Protein AF-A0A3B0Y7K0-F1 (afdb_monomer_lite)

Organism: NCBI:txid652676

Structure (mmCIF, N/CA/C/O backbone):
data_AF-A0A3B0Y7K0-F1
#
_entry.id   AF-A0A3B0Y7K0-F1
#
loop_
_atom_site.group_PDB
_atom_site.id
_atom_site.type_symbol
_atom_site.label_atom_id
_atom_site.label_alt_id
_atom_site.label_comp_id
_atom_site.label_asym_id
_atom_site.label_entity_id
_atom_site.label_seq_id
_atom_site.pdbx_PDB_ins_code
_atom_site.Cartn_x
_atom_site.Cartn_y
_atom_site.Cartn_z
_atom_site.occupancy
_atom_site.B_iso_or_equiv
_atom_site.auth_seq_id
_atom_site.auth_comp_id
_atom_site.auth_asym_id
_atom_site.auth_atom_id
_atom_site.pdbx_PDB_model_num
ATOM 1 N N . MET A 1 1 ? 15.186 19.443 -12.112 1.00 31.73 1 MET A N 1
ATOM 2 C CA . MET A 1 1 ? 14.043 18.504 -12.131 1.00 31.73 1 MET A CA 1
ATOM 3 C C . MET A 1 1 ? 14.157 17.602 -10.913 1.00 31.73 1 MET A C 1
ATOM 5 O O . MET A 1 1 ? 15.012 16.731 -10.886 1.00 31.73 1 MET A O 1
ATOM 9 N N . SER A 1 2 ? 13.404 17.906 -9.856 1.00 31.33 2 SER A N 1
ATOM 10 C CA . SER A 1 2 ? 13.483 17.229 -8.559 1.00 31.33 2 SER A CA 1
ATOM 11 C C . SER A 1 2 ? 12.736 15.894 -8.588 1.00 31.33 2 SER A C 1
ATOM 13 O O . SER A 1 2 ? 11.578 15.822 -9.002 1.00 31.33 2 SER A O 1
ATOM 15 N N . SER A 1 3 ? 13.422 14.836 -8.151 1.00 36.31 3 SER A N 1
ATOM 16 C CA . SER A 1 3 ? 12.868 13.502 -7.909 1.00 36.31 3 SER A CA 1
ATOM 17 C C . SER A 1 3 ? 11.621 13.610 -7.023 1.00 36.31 3 SER A C 1
ATOM 19 O O . SER A 1 3 ? 11.699 14.028 -5.868 1.00 36.31 3 SER A O 1
ATOM 21 N N . ARG A 1 4 ? 10.441 13.317 -7.583 1.00 43.12 4 ARG A N 1
ATOM 22 C CA . ARG A 1 4 ? 9.154 13.435 -6.884 1.00 43.12 4 ARG A CA 1
ATOM 23 C C . ARG A 1 4 ? 8.938 12.225 -5.976 1.00 43.12 4 ARG A C 1
ATOM 25 O O . ARG A 1 4 ? 8.220 11.299 -6.325 1.00 43.12 4 ARG A O 1
ATOM 32 N N . SER A 1 5 ? 9.516 12.278 -4.785 1.00 44.19 5 SER A N 1
ATOM 33 C CA . SER A 1 5 ? 8.916 11.674 -3.598 1.00 44.19 5 SER A CA 1
ATOM 34 C C . SER A 1 5 ? 8.661 12.819 -2.622 1.00 44.19 5 SER A C 1
ATOM 36 O O . SER A 1 5 ? 9.599 13.397 -2.083 1.00 44.19 5 SER A O 1
ATOM 38 N N . ARG A 1 6 ? 7.404 13.266 -2.509 1.00 49.94 6 ARG A N 1
ATOM 39 C CA . ARG A 1 6 ? 7.059 14.567 -1.898 1.00 49.94 6 ARG A CA 1
ATOM 40 C C . ARG A 1 6 ? 7.107 14.603 -0.360 1.00 49.94 6 ARG A C 1
ATOM 42 O O . ARG A 1 6 ? 6.760 15.631 0.205 1.00 49.94 6 ARG A O 1
ATOM 49 N N . GLY A 1 7 ? 7.532 13.546 0.331 1.00 47.34 7 GLY A N 1
ATOM 50 C CA . GLY A 1 7 ? 7.475 13.535 1.797 1.00 47.34 7 GLY A CA 1
ATOM 51 C C . GLY A 1 7 ? 8.133 12.322 2.430 1.00 47.34 7 GLY A C 1
ATOM 52 O O . GLY A 1 7 ? 7.439 11.443 2.925 1.00 47.34 7 GLY A O 1
ATOM 53 N N . GLY A 1 8 ? 9.463 12.266 2.384 1.00 57.22 8 GLY A N 1
ATOM 54 C CA . GLY A 1 8 ? 10.226 11.292 3.153 1.00 57.22 8 GLY A CA 1
ATOM 55 C C . GLY A 1 8 ? 10.604 11.831 4.523 1.00 57.22 8 GLY A C 1
ATOM 56 O O . GLY A 1 8 ? 11.543 12.619 4.577 1.00 57.22 8 GLY A O 1
ATOM 57 N N . LEU A 1 9 ? 9.930 11.419 5.599 1.00 63.72 9 LEU A N 1
ATOM 58 C CA . LEU A 1 9 ? 10.405 11.652 6.970 1.00 63.72 9 LEU A CA 1
ATOM 59 C C . LEU A 1 9 ? 10.975 10.333 7.501 1.00 63.72 9 LEU A C 1
ATOM 61 O O . LEU A 1 9 ? 10.326 9.295 7.377 1.00 63.72 9 LEU A O 1
ATOM 65 N N . ASP A 1 10 ? 12.201 10.359 8.022 1.00 76.69 10 ASP A N 1
ATOM 66 C CA . ASP A 1 10 ? 12.874 9.195 8.623 1.00 76.69 10 ASP A CA 1
ATOM 67 C C . ASP A 1 10 ? 12.905 7.939 7.731 1.00 76.69 10 ASP A C 1
ATOM 69 O O . ASP A 1 10 ? 12.749 6.806 8.181 1.00 76.69 10 ASP A O 1
ATOM 73 N N . GLY A 1 11 ? 13.092 8.139 6.423 1.00 84.81 11 GLY A N 1
ATOM 74 C CA . GLY A 1 11 ? 13.183 7.053 5.445 1.00 84.81 11 GLY A CA 1
ATOM 75 C C . GLY A 1 11 ? 11.838 6.469 5.002 1.00 84.81 11 GLY A C 1
ATOM 76 O O . GLY A 1 11 ? 11.833 5.594 4.141 1.00 84.81 11 GLY A O 1
ATOM 77 N N . VAL A 1 12 ? 10.699 6.946 5.509 1.00 88.00 12 VAL A N 1
ATOM 78 C CA . VAL A 1 12 ? 9.365 6.517 5.061 1.00 88.00 12 VAL A CA 1
ATOM 79 C C . VAL A 1 12 ? 8.855 7.443 3.969 1.00 88.00 12 VAL A C 1
ATOM 81 O O . VAL A 1 12 ? 8.669 8.630 4.202 1.00 88.00 12 VAL A O 1
ATOM 84 N N . TYR A 1 13 ? 8.552 6.891 2.800 1.00 88.38 13 TYR A N 1
ATOM 85 C CA . TYR A 1 13 ? 8.052 7.626 1.644 1.00 88.38 13 TYR A CA 1
ATOM 86 C C . TYR A 1 13 ? 6.674 7.112 1.238 1.00 88.38 13 TYR A C 1
ATOM 88 O O . TYR A 1 13 ? 6.519 5.919 0.981 1.00 88.38 13 TYR A O 1
ATOM 96 N N . LEU A 1 14 ? 5.692 8.005 1.108 1.00 89.31 14 LEU A N 1
ATOM 97 C CA . LEU A 1 14 ? 4.407 7.662 0.499 1.00 89.31 14 LEU A CA 1
ATOM 98 C C . LEU A 1 14 ? 4.603 7.400 -1.000 1.00 89.31 14 LEU A C 1
ATOM 100 O O . LEU A 1 14 ? 5.267 8.178 -1.696 1.00 89.31 14 LEU A O 1
ATOM 104 N N . LEU A 1 15 ? 4.037 6.299 -1.482 1.00 88.19 15 LEU A N 1
ATOM 105 C CA . LEU A 1 15 ? 4.005 5.968 -2.897 1.00 88.19 15 LEU A CA 1
ATOM 106 C C . LEU A 1 15 ? 2.693 6.447 -3.507 1.00 88.19 15 LEU A C 1
ATOM 108 O O . LEU A 1 15 ? 1.620 6.311 -2.926 1.00 88.19 15 LEU A O 1
ATOM 112 N N . ASP A 1 16 ? 2.814 6.999 -4.704 1.00 84.56 16 ASP A N 1
ATOM 113 C CA . ASP A 1 16 ? 1.712 7.518 -5.499 1.00 84.56 16 ASP A CA 1
ATOM 114 C C . ASP A 1 16 ? 1.654 6.754 -6.827 1.00 84.56 16 ASP A C 1
ATOM 116 O O . ASP A 1 16 ? 2.688 6.336 -7.361 1.00 84.56 16 ASP A O 1
ATOM 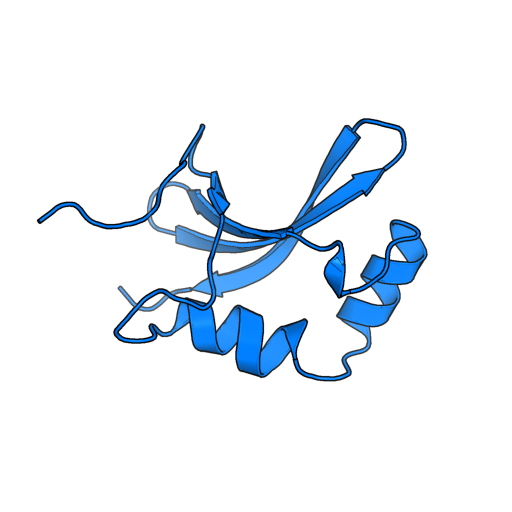120 N N . ARG A 1 17 ? 0.442 6.573 -7.349 1.00 85.19 17 ARG A N 1
ATOM 121 C CA . ARG A 1 17 ? 0.160 5.921 -8.631 1.00 85.19 17 ARG A CA 1
ATOM 122 C C . ARG A 1 17 ? 0.583 6.785 -9.822 1.00 85.19 17 ARG A C 1
ATOM 124 O O . ARG A 1 17 ? 0.829 6.250 -10.899 1.00 85.19 17 ARG A O 1
ATOM 131 N N . ASP A 1 18 ? 0.732 8.094 -9.628 1.00 84.00 18 ASP A N 1
ATOM 132 C CA . ASP A 1 18 ? 1.030 9.040 -10.710 1.00 84.00 18 ASP A CA 1
ATOM 133 C C . ASP A 1 18 ? 2.525 9.170 -11.054 1.00 84.00 18 ASP A C 1
ATOM 135 O O . ASP A 1 18 ? 2.902 9.942 -11.945 1.00 84.00 18 ASP A O 1
ATOM 139 N N . PHE A 1 19 ? 3.410 8.429 -10.378 1.00 77.50 19 PHE A N 1
ATOM 140 C CA . PHE A 1 19 ? 4.837 8.462 -10.694 1.00 77.50 19 PHE A CA 1
ATOM 141 C C . PHE A 1 19 ? 5.114 7.839 -12.075 1.00 77.50 19 PHE A C 1
ATOM 143 O O . PHE A 1 19 ? 4.784 6.684 -12.341 1.00 77.50 19 PHE A O 1
ATOM 150 N N . LYS A 1 20 ? 5.746 8.613 -12.970 1.00 76.81 20 LYS A N 1
ATOM 151 C CA . LYS A 1 20 ? 6.084 8.192 -14.339 1.00 76.81 20 LYS A CA 1
ATOM 152 C C . LYS A 1 20 ? 7.580 8.389 -14.630 1.00 76.81 20 LYS A C 1
ATOM 154 O O . LYS A 1 20 ? 8.093 9.473 -14.345 1.00 76.81 20 LYS A O 1
ATOM 159 N N . PRO A 1 21 ? 8.259 7.402 -15.251 1.00 78.00 21 PRO A N 1
ATOM 160 C CA . PRO A 1 21 ? 7.740 6.084 -15.641 1.00 78.00 21 PRO A CA 1
ATOM 161 C C . PRO A 1 21 ? 7.481 5.173 -14.427 1.00 78.00 21 PRO A C 1
ATOM 163 O O . PRO A 1 21 ? 8.140 5.310 -13.397 1.00 78.00 21 PRO A O 1
ATOM 166 N N . ALA A 1 22 ? 6.523 4.248 -14.554 1.00 78.12 22 ALA A N 1
ATOM 167 C CA . ALA A 1 22 ? 6.220 3.289 -13.493 1.00 78.12 22 ALA A CA 1
ATOM 168 C C . ALA A 1 22 ? 7.449 2.414 -13.204 1.00 78.12 22 ALA A C 1
ATOM 170 O O . ALA A 1 22 ? 8.055 1.862 -14.123 1.00 78.12 22 ALA A O 1
ATOM 171 N N . ASN A 1 23 ? 7.826 2.302 -11.930 1.00 84.88 23 ASN A N 1
ATOM 172 C CA . ASN A 1 23 ? 8.983 1.515 -11.500 1.00 84.88 23 ASN A CA 1
ATOM 173 C C . ASN A 1 23 ? 8.566 0.151 -10.914 1.00 84.88 23 ASN A C 1
ATOM 175 O O . ASN A 1 23 ? 7.384 -0.112 -10.685 1.00 84.88 23 ASN A O 1
ATOM 179 N N . SER A 1 24 ? 9.552 -0.715 -10.655 1.00 86.94 24 SER A N 1
ATOM 180 C CA . SER A 1 24 ? 9.341 -2.063 -10.096 1.00 86.94 24 SER A CA 1
ATOM 181 C C . SER A 1 24 ? 8.542 -2.042 -8.784 1.00 86.94 24 SER A C 1
ATOM 183 O O . SER A 1 24 ? 7.611 -2.826 -8.609 1.00 86.94 24 SER A O 1
ATOM 185 N N . MET A 1 25 ? 8.818 -1.076 -7.899 1.00 89.00 25 MET A N 1
ATOM 186 C CA . MET A 1 25 ? 8.115 -0.926 -6.617 1.00 89.00 25 MET A CA 1
ATOM 187 C C . MET A 1 25 ? 6.624 -0.635 -6.797 1.00 89.00 25 MET A C 1
ATOM 189 O O . MET A 1 25 ? 5.805 -1.217 -6.091 1.00 89.00 25 MET A O 1
ATOM 193 N N . MET A 1 26 ? 6.260 0.236 -7.746 1.00 88.56 26 MET A N 1
ATOM 194 C CA . MET A 1 26 ? 4.8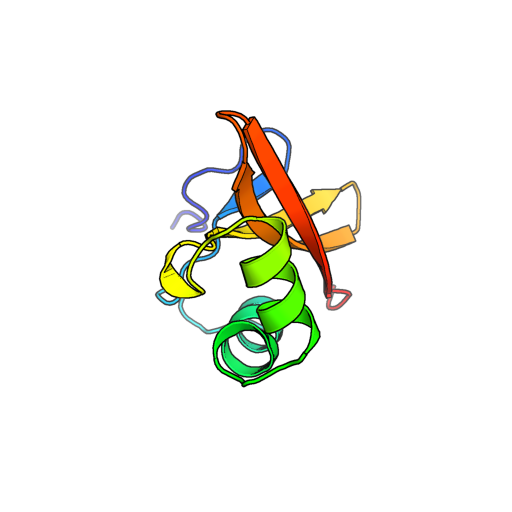55 0.511 -8.056 1.00 88.56 26 MET A CA 1
ATOM 195 C C . MET A 1 26 ? 4.147 -0.747 -8.549 1.00 88.56 26 MET A C 1
ATOM 197 O O . MET A 1 26 ? 3.069 -1.061 -8.061 1.00 88.56 26 MET A O 1
ATOM 201 N N . LYS A 1 27 ? 4.777 -1.505 -9.452 1.00 89.19 27 LYS A N 1
ATOM 202 C CA . LYS A 1 27 ? 4.218 -2.764 -9.958 1.00 89.19 27 LYS A CA 1
ATOM 203 C C . LYS A 1 27 ? 4.011 -3.794 -8.840 1.00 89.19 27 LYS A C 1
ATOM 205 O O . LYS A 1 27 ? 2.972 -4.446 -8.792 1.00 89.19 27 LYS A O 1
ATOM 210 N N . LYS A 1 28 ? 4.981 -3.945 -7.934 1.00 91.00 28 LYS A N 1
ATOM 211 C CA . LYS A 1 28 ? 4.883 -4.868 -6.789 1.00 91.00 28 LYS A CA 1
ATOM 212 C C . LYS A 1 28 ? 3.768 -4.455 -5.825 1.00 91.00 28 LYS A C 1
ATOM 214 O O . LYS A 1 28 ? 2.924 -5.269 -5.463 1.00 91.00 28 LYS A O 1
ATOM 219 N N . LEU A 1 29 ? 3.730 -3.183 -5.430 1.00 92.25 29 LEU A N 1
ATOM 220 C CA . LEU A 1 29 ? 2.803 -2.738 -4.392 1.00 92.25 29 LEU A CA 1
ATOM 221 C C . LEU A 1 29 ? 1.380 -2.494 -4.914 1.00 92.25 29 LEU A C 1
ATOM 223 O O . LEU A 1 29 ? 0.423 -2.874 -4.247 1.00 92.25 29 LEU A O 1
ATOM 227 N N . PHE A 1 30 ? 1.219 -1.891 -6.090 1.00 91.88 30 PHE A N 1
ATOM 228 C CA . PHE A 1 30 ? -0.098 -1.628 -6.674 1.00 91.88 30 PHE A CA 1
ATOM 229 C C . PHE A 1 30 ? -0.597 -2.844 -7.454 1.00 91.88 30 PHE A C 1
ATOM 231 O O . PHE A 1 30 ? -1.466 -3.563 -6.961 1.00 91.88 30 PHE A O 1
ATOM 238 N N . ASP A 1 31 ? 0.008 -3.135 -8.608 1.00 90.44 31 ASP A N 1
ATOM 239 C CA . ASP A 1 31 ? -0.519 -4.124 -9.559 1.00 90.44 31 ASP A CA 1
ATOM 240 C C . ASP A 1 31 ? -0.544 -5.559 -9.006 1.00 90.44 31 ASP A C 1
ATOM 242 O O . ASP A 1 31 ? -1.360 -6.382 -9.429 1.00 90.44 31 ASP A O 1
ATOM 246 N N . GLN A 1 32 ? 0.390 -5.908 -8.115 1.00 90.56 32 GLN A N 1
ATOM 247 C CA . GLN A 1 32 ? 0.524 -7.273 -7.594 1.00 90.56 32 GLN A CA 1
ATOM 248 C C . GLN A 1 32 ? -0.067 -7.462 -6.197 1.00 90.56 32 GLN A C 1
ATOM 250 O O . GLN A 1 32 ? -0.497 -8.577 -5.896 1.00 90.56 32 GLN A O 1
ATOM 255 N N . PHE A 1 33 ? -0.121 -6.412 -5.373 1.00 92.31 33 PHE A N 1
ATOM 256 C CA . PHE A 1 33 ? -0.593 -6.506 -3.993 1.00 92.31 33 PHE A CA 1
ATOM 257 C C . PHE A 1 33 ? -1.928 -5.786 -3.762 1.00 92.31 33 PHE A C 1
ATOM 259 O O . PHE A 1 33 ? -2.916 -6.456 -3.471 1.00 92.31 33 PHE A O 1
ATOM 266 N N . LEU A 1 34 ? -1.992 -4.457 -3.893 1.00 92.25 34 LEU A N 1
ATOM 267 C CA . LEU A 1 34 ? -3.192 -3.678 -3.549 1.00 92.25 34 LEU A CA 1
ATOM 268 C C . LEU A 1 34 ? -4.362 -3.889 -4.515 1.00 92.25 34 LEU A C 1
ATOM 270 O O . LEU A 1 34 ? -5.511 -3.921 -4.080 1.00 92.25 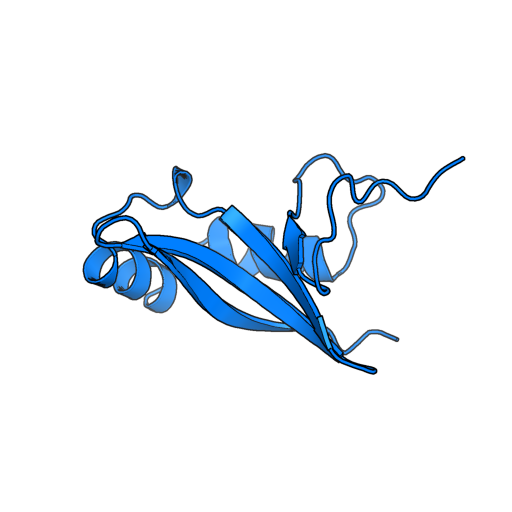34 LEU A O 1
ATOM 274 N N . ASP A 1 35 ? -4.076 -4.053 -5.805 1.00 91.62 35 ASP A N 1
ATOM 275 C CA . ASP A 1 35 ? -5.103 -4.141 -6.852 1.00 91.62 35 ASP A CA 1
ATOM 276 C C . ASP A 1 35 ? -5.567 -5.581 -7.107 1.00 91.62 35 ASP A C 1
ATOM 278 O O . ASP A 1 35 ? -6.414 -5.834 -7.967 1.00 91.62 35 ASP A O 1
ATOM 282 N N . LYS A 1 36 ? -5.034 -6.546 -6.348 1.00 88.50 36 LYS A N 1
ATOM 283 C CA . LYS A 1 36 ? -5.417 -7.954 -6.434 1.00 88.50 36 LYS A CA 1
ATOM 284 C C . LYS A 1 36 ? -6.040 -8.445 -5.135 1.00 88.50 36 LYS A C 1
ATOM 286 O O . LYS A 1 36 ? -5.519 -8.164 -4.055 1.00 88.50 36 LYS A O 1
ATOM 291 N N . PRO A 1 37 ? -7.105 -9.262 -5.215 1.00 83.31 37 PRO A N 1
ATOM 292 C CA . PRO A 1 37 ? -7.607 -9.952 -4.042 1.00 83.31 37 PRO A CA 1
ATOM 293 C C . PRO A 1 37 ? -6.518 -10.897 -3.527 1.00 83.31 37 PRO A C 1
ATOM 295 O O . PRO A 1 37 ? -6.147 -11.861 -4.194 1.00 83.31 37 PRO A O 1
ATOM 298 N N . ASN A 1 38 ? -5.996 -10.611 -2.338 1.00 88.06 38 ASN A N 1
ATOM 299 C CA . ASN A 1 38 ? -5.048 -11.482 -1.661 1.00 88.06 38 ASN A CA 1
ATOM 300 C C . ASN A 1 38 ? -5.398 -11.596 -0.169 1.00 88.06 38 ASN A C 1
ATOM 302 O O . ASN A 1 38 ? -5.920 -10.663 0.447 1.00 88.06 38 ASN A O 1
ATOM 306 N N . SER A 1 39 ? -5.137 -12.771 0.407 1.00 91.19 39 SER A N 1
ATOM 307 C CA . SER A 1 39 ? -5.520 -13.104 1.784 1.00 91.19 39 SER A CA 1
ATOM 308 C C . SER A 1 39 ? -4.841 -12.210 2.821 1.00 91.19 39 SER A C 1
ATOM 310 O O . SER A 1 39 ? -5.445 -11.912 3.852 1.00 91.19 39 SER A O 1
ATOM 312 N N . LEU A 1 40 ? -3.621 -11.743 2.540 1.00 92.06 40 LEU A N 1
ATOM 313 C CA . LEU A 1 40 ? -2.876 -10.849 3.420 1.00 92.06 40 LEU A CA 1
ATOM 314 C C . LEU A 1 40 ? -3.537 -9.466 3.496 1.00 92.06 40 LEU A C 1
ATOM 316 O O . LEU A 1 40 ? -3.722 -8.945 4.591 1.00 92.06 40 LEU A O 1
ATOM 320 N N . LEU A 1 41 ? -3.975 -8.903 2.371 1.00 92.25 41 LEU A N 1
ATOM 321 C CA . LEU A 1 41 ? -4.691 -7.629 2.310 1.00 92.25 41 LEU A CA 1
ATOM 322 C C . LEU A 1 41 ? -6.029 -7.705 3.059 1.00 92.25 41 LEU A C 1
ATOM 324 O O . LEU A 1 41 ? -6.350 -6.822 3.855 1.00 92.25 41 LEU A O 1
ATOM 328 N N . THR A 1 42 ? -6.770 -8.805 2.888 1.00 93.56 42 THR A N 1
ATOM 329 C CA . THR A 1 42 ? -7.984 -9.077 3.674 1.00 93.56 42 THR A CA 1
ATOM 330 C C . THR A 1 42 ? -7.682 -9.199 5.168 1.00 93.56 42 THR A C 1
ATOM 332 O O . THR A 1 42 ? -8.444 -8.702 5.996 1.00 93.56 42 THR A O 1
ATOM 335 N N . HIS A 1 43 ? -6.574 -9.843 5.538 1.00 94.31 43 HIS A N 1
ATOM 336 C CA . HIS A 1 43 ? -6.164 -9.966 6.933 1.00 94.31 43 HIS A CA 1
ATOM 337 C C . HIS A 1 43 ? -5.798 -8.607 7.545 1.00 94.31 43 HIS A C 1
ATOM 339 O O . HIS A 1 43 ? -6.289 -8.283 8.624 1.00 94.31 43 HIS A O 1
ATOM 345 N N . ILE A 1 44 ? -5.016 -7.783 6.839 1.00 93.50 44 ILE A N 1
ATOM 346 C CA . ILE A 1 44 ? -4.663 -6.419 7.256 1.00 93.50 44 ILE A CA 1
ATOM 347 C C . ILE A 1 44 ? -5.936 -5.595 7.463 1.00 93.50 44 ILE A C 1
ATOM 349 O O . ILE A 1 44 ? -6.141 -5.045 8.542 1.00 93.50 44 ILE A O 1
ATOM 353 N N . SER A 1 45 ? -6.839 -5.578 6.483 1.00 92.94 45 SER A N 1
ATOM 354 C CA . SER A 1 45 ? -8.118 -4.869 6.594 1.00 92.94 45 SER A CA 1
ATOM 355 C C . SER A 1 45 ? -8.904 -5.270 7.848 1.00 92.94 45 SER A C 1
ATOM 357 O O . SER A 1 45 ? -9.366 -4.397 8.581 1.00 92.94 45 SER A O 1
ATOM 359 N N . LYS A 1 46 ? -8.973 -6.570 8.170 1.00 94.31 46 LYS A N 1
ATOM 360 C CA . LYS A 1 46 ? -9.637 -7.063 9.390 1.00 94.31 46 LYS A CA 1
ATOM 361 C C . LYS A 1 46 ? -8.923 -6.652 10.679 1.00 94.31 46 LYS A C 1
ATOM 363 O O . LYS A 1 46 ? -9.584 -6.246 11.627 1.00 94.31 46 LYS A O 1
ATOM 368 N N . VAL A 1 47 ? -7.593 -6.758 10.738 1.00 94.00 47 VAL A N 1
ATOM 369 C CA . VAL A 1 47 ? -6.806 -6.422 11.943 1.00 94.00 47 VAL A CA 1
ATOM 370 C C . VAL A 1 47 ? -6.882 -4.931 12.268 1.00 94.00 47 VAL A C 1
ATOM 372 O O . VAL A 1 47 ? -6.927 -4.552 13.441 1.00 94.00 47 VAL A O 1
ATOM 375 N N . PHE A 1 48 ? -6.877 -4.092 11.235 1.00 93.88 48 PHE A N 1
ATOM 376 C CA . PHE A 1 48 ? -6.881 -2.639 11.370 1.00 93.88 48 PHE A CA 1
ATOM 377 C C . PHE A 1 48 ? -8.290 -2.033 11.321 1.00 93.88 48 PHE A C 1
ATOM 379 O O . PHE A 1 48 ? -8.447 -0.876 11.697 1.00 93.88 48 PHE A O 1
ATOM 386 N N . ASN A 1 49 ? -9.307 -2.819 10.948 1.00 94.19 49 ASN A N 1
ATOM 387 C CA . ASN A 1 49 ? -10.684 -2.377 10.727 1.00 94.19 49 ASN A CA 1
ATOM 388 C C . ASN A 1 49 ? -10.766 -1.198 9.738 1.00 94.19 49 ASN A C 1
ATOM 390 O O . ASN A 1 49 ? -11.378 -0.172 10.027 1.00 94.19 49 ASN A O 1
ATOM 394 N N . VAL A 1 50 ? -10.104 -1.354 8.589 1.00 92.38 50 VAL A N 1
ATOM 395 C CA . VAL A 1 50 ? -10.031 -0.353 7.510 1.00 92.38 50 VAL A CA 1
ATOM 396 C C . VAL A 1 50 ? -10.350 -0.988 6.163 1.00 92.38 50 VAL A C 1
ATOM 398 O O . VAL A 1 50 ? -10.108 -2.178 5.952 1.00 92.38 50 VAL A O 1
ATOM 401 N N . THR A 1 51 ? -10.855 -0.201 5.225 1.00 91.75 51 THR A N 1
ATOM 402 C CA . THR A 1 51 ? -10.997 -0.591 3.819 1.00 91.75 51 THR A CA 1
ATOM 403 C C . THR A 1 51 ? -9.653 -0.532 3.090 1.00 91.75 51 THR A C 1
ATOM 405 O O . THR A 1 51 ? -8.704 0.114 3.534 1.00 91.75 51 THR A O 1
ATOM 408 N N . TYR A 1 52 ? -9.550 -1.194 1.935 1.00 89.94 52 TYR A N 1
ATOM 409 C CA . TYR A 1 52 ? -8.304 -1.202 1.159 1.00 89.94 52 TYR A CA 1
ATOM 410 C C . TYR A 1 52 ? -7.913 0.196 0.655 1.00 89.94 52 TYR A C 1
ATOM 412 O O . TYR A 1 52 ? -6.728 0.496 0.565 1.00 89.94 52 TYR A O 1
ATOM 420 N N . SER A 1 53 ? -8.891 1.066 0.380 1.00 88.69 53 SER A N 1
ATOM 421 C CA . SER A 1 53 ? -8.668 2.458 -0.037 1.00 88.69 53 SER A CA 1
ATOM 422 C C . SER A 1 53 ? -8.104 3.358 1.063 1.00 88.69 53 SER A C 1
ATOM 424 O O . SER A 1 53 ? -7.569 4.418 0.760 1.00 88.69 53 SER A O 1
ATOM 426 N N . GLU A 1 54 ? -8.225 2.954 2.327 1.00 90.94 54 GLU A N 1
ATOM 427 C CA . GLU A 1 54 ? -7.677 3.692 3.472 1.00 90.94 54 GLU A CA 1
ATOM 428 C C . GLU A 1 54 ? -6.219 3.316 3.770 1.0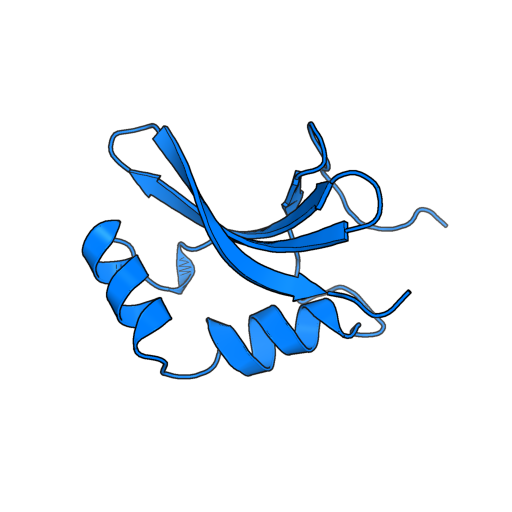0 90.94 54 GLU A C 1
ATOM 430 O O . GLU A 1 54 ? -5.568 3.955 4.598 1.00 90.94 54 GLU A O 1
ATOM 435 N N . LEU A 1 55 ? -5.692 2.281 3.111 1.00 92.75 55 LEU A N 1
ATOM 436 C CA . LEU A 1 55 ? -4.299 1.884 3.247 1.00 92.75 55 LEU A CA 1
ATOM 437 C C . LEU A 1 55 ? -3.405 2.847 2.474 1.00 92.75 55 LEU A C 1
ATOM 439 O O . LEU A 1 55 ? -3.569 3.049 1.272 1.00 92.75 55 LEU A O 1
ATOM 443 N N . LEU A 1 56 ? -2.415 3.399 3.167 1.00 92.62 56 LEU A N 1
ATOM 444 C CA . LEU A 1 56 ? -1.434 4.300 2.579 1.00 92.62 56 LEU A CA 1
ATOM 445 C C . LEU A 1 56 ? -0.241 3.478 2.076 1.00 92.62 56 LEU A C 1
ATOM 447 O O . LEU A 1 56 ? 0.478 2.913 2.900 1.00 92.62 56 LEU A O 1
ATOM 451 N N . PRO A 1 57 ? 0.003 3.380 0.761 1.00 93.25 57 PRO A N 1
ATOM 452 C CA . PRO A 1 57 ? 1.119 2.613 0.221 1.00 93.25 57 PRO A CA 1
ATOM 453 C C . PRO A 1 57 ? 2.434 3.337 0.521 1.00 93.25 57 PRO A C 1
ATOM 455 O O . PRO A 1 57 ? 2.582 4.513 0.192 1.00 93.25 57 PRO A O 1
ATOM 458 N N . ILE A 1 58 ? 3.406 2.656 1.122 1.00 92.31 58 ILE A N 1
ATOM 459 C CA . ILE A 1 58 ? 4.681 3.272 1.505 1.00 92.31 58 ILE A CA 1
ATOM 460 C C . ILE A 1 58 ? 5.881 2.460 1.029 1.00 92.31 58 ILE A C 1
ATOM 462 O O . ILE A 1 58 ? 5.844 1.234 0.909 1.00 92.31 58 ILE A O 1
ATOM 466 N N . ARG A 1 59 ? 6.992 3.171 0.850 1.00 91.56 59 ARG A N 1
ATOM 467 C CA . ARG A 1 59 ? 8.340 2.622 0.774 1.00 91.56 59 ARG A CA 1
ATOM 468 C C . ARG A 1 59 ? 9.156 3.102 1.966 1.00 91.56 59 ARG A C 1
ATOM 470 O O . ARG A 1 59 ? 9.361 4.302 2.119 1.00 91.56 59 ARG A O 1
ATOM 477 N N . LEU A 1 60 ? 9.684 2.173 2.748 1.00 90.81 60 LEU A N 1
ATOM 478 C CA . LEU A 1 60 ? 10.633 2.445 3.821 1.00 90.81 60 LEU A CA 1
ATOM 479 C C . LEU A 1 60 ? 12.053 2.171 3.316 1.00 90.81 60 LEU A C 1
ATOM 481 O O . LEU A 1 60 ? 12.382 1.058 2.919 1.00 90.81 60 LEU A O 1
ATOM 485 N N . VAL A 1 61 ? 12.904 3.187 3.325 1.00 88.62 61 VAL A N 1
ATOM 486 C CA . VAL A 1 61 ? 14.323 3.074 2.998 1.00 88.62 61 VAL A CA 1
ATOM 487 C C . VAL A 1 61 ? 15.096 2.878 4.294 1.00 88.62 61 VAL A C 1
ATOM 489 O O . VAL A 1 61 ? 15.062 3.731 5.176 1.00 88.62 61 VAL A O 1
ATOM 492 N N . SER A 1 62 ? 15.805 1.759 4.396 1.00 83.62 62 SER A N 1
ATOM 493 C CA . SER A 1 62 ? 16.688 1.447 5.518 1.00 83.62 62 SER A CA 1
ATOM 494 C C . SER A 1 62 ? 18.043 1.023 4.968 1.00 83.62 62 SER A C 1
ATOM 496 O O . SER A 1 62 ? 18.149 0.004 4.287 1.00 83.62 62 SER A O 1
ATOM 498 N N . HIS A 1 63 ? 19.081 1.822 5.225 1.00 84.31 63 HIS A N 1
ATOM 499 C CA . HIS A 1 63 ? 20.434 1.610 4.6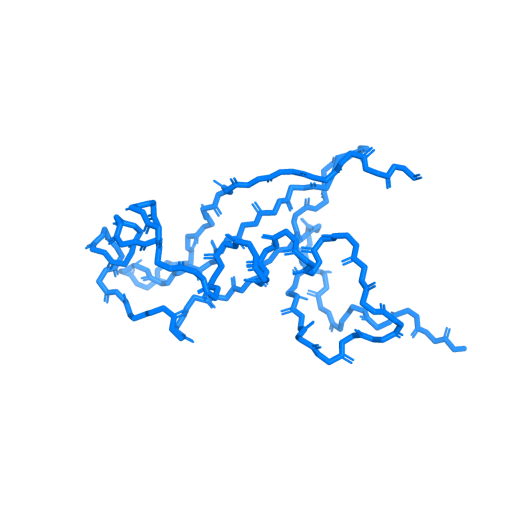98 1.00 84.31 63 HIS A CA 1
ATOM 500 C C . HIS A 1 63 ? 20.447 1.360 3.175 1.00 84.31 63 HIS A C 1
ATOM 502 O O . HIS A 1 63 ? 20.233 2.281 2.390 1.00 84.31 63 HIS A O 1
ATOM 508 N N . HIS A 1 64 ? 20.688 0.114 2.757 1.00 82.31 64 HIS A N 1
ATOM 509 C CA . HIS A 1 64 ? 20.769 -0.313 1.358 1.00 82.31 64 HIS A CA 1
ATOM 510 C C . HIS A 1 64 ? 19.515 -1.057 0.872 1.00 82.31 64 HIS A C 1
ATOM 512 O O . HIS A 1 64 ? 19.530 -1.631 -0.215 1.00 82.31 64 HIS A O 1
ATOM 518 N N . MET A 1 65 ? 18.446 -1.071 1.671 1.00 85.25 65 MET A N 1
ATOM 519 C CA . MET A 1 65 ? 17.206 -1.788 1.395 1.00 85.25 65 MET A CA 1
ATOM 520 C C . MET A 1 65 ? 16.027 -0.834 1.220 1.00 85.25 65 MET A C 1
ATOM 522 O O . MET A 1 65 ? 15.909 0.187 1.901 1.00 85.25 65 MET A O 1
ATOM 526 N N . ARG A 1 66 ? 15.114 -1.212 0.325 1.00 89.94 66 ARG A N 1
ATOM 527 C CA . ARG A 1 66 ? 13.820 -0.556 0.140 1.00 89.94 66 ARG A CA 1
ATOM 528 C C . ARG A 1 66 ? 12.740 -1.560 0.504 1.00 89.94 66 ARG A C 1
ATOM 530 O O . ARG A 1 66 ? 12.506 -2.511 -0.225 1.00 89.94 66 ARG A O 1
ATOM 537 N N . LEU A 1 67 ? 12.118 -1.374 1.652 1.00 93.12 67 LEU A N 1
ATOM 538 C CA . LEU A 1 67 ? 10.993 -2.171 2.114 1.00 93.12 67 LEU A CA 1
ATOM 539 C C . LEU A 1 67 ? 9.699 -1.556 1.580 1.00 93.12 67 LEU A C 1
ATOM 541 O O . LEU A 1 67 ? 9.577 -0.333 1.495 1.00 93.12 67 LEU A O 1
ATOM 545 N N . LEU A 1 68 ? 8.740 -2.397 1.221 1.00 94.25 68 LEU A N 1
ATOM 546 C CA . LEU A 1 68 ? 7.428 -2.001 0.729 1.00 94.25 68 LEU A CA 1
ATOM 547 C C . LEU A 1 68 ? 6.378 -2.383 1.761 1.00 94.25 68 LEU A C 1
ATOM 549 O O . LEU A 1 68 ? 6.448 -3.436 2.399 1.00 94.25 68 LEU A O 1
ATOM 553 N N . GLY A 1 69 ? 5.399 -1.512 1.941 1.00 94.81 69 GLY A N 1
ATOM 554 C CA . GLY A 1 69 ? 4.400 -1.695 2.974 1.00 94.81 69 GLY A CA 1
ATOM 555 C C . GLY A 1 69 ? 3.151 -0.875 2.749 1.00 94.81 69 GLY A C 1
ATOM 556 O O . GLY A 1 69 ? 3.022 -0.123 1.782 1.00 94.81 69 GLY A O 1
ATOM 557 N N . VAL A 1 70 ? 2.248 -1.002 3.708 1.00 95.06 70 VAL A N 1
ATOM 558 C CA . VAL A 1 70 ? 1.079 -0.145 3.848 1.00 95.06 70 VAL A CA 1
ATOM 559 C C . VAL A 1 70 ? 1.033 0.421 5.257 1.00 95.06 70 VAL A C 1
ATOM 561 O O . VAL A 1 70 ? 1.398 -0.252 6.223 1.00 95.06 70 VAL A O 1
ATOM 564 N N . MET A 1 71 ? 0.580 1.660 5.385 1.00 94.62 71 MET A N 1
ATOM 565 C CA . MET A 1 71 ? 0.238 2.252 6.668 1.00 94.62 71 MET A CA 1
ATOM 566 C C . MET A 1 71 ? -1.272 2.249 6.873 1.00 94.62 71 MET A C 1
ATOM 568 O O . MET A 1 71 ? -2.038 2.524 5.951 1.00 94.62 71 MET A O 1
ATOM 572 N N . ALA A 1 72 ? -1.679 1.950 8.102 1.00 94.00 72 ALA A N 1
ATOM 573 C CA . ALA A 1 72 ? -3.066 1.964 8.540 1.00 94.00 72 ALA A CA 1
ATOM 574 C C . ALA A 1 72 ? -3.174 2.623 9.916 1.00 94.00 72 ALA A C 1
ATOM 576 O O . ALA A 1 72 ? -2.270 2.514 10.752 1.00 94.00 72 ALA A O 1
ATOM 577 N N . HIS A 1 73 ? -4.296 3.288 10.173 1.00 89.19 73 HIS A N 1
ATOM 578 C CA . HIS A 1 73 ? -4.590 3.822 11.495 1.00 89.19 73 HIS A CA 1
ATOM 579 C C . HIS A 1 73 ? -5.189 2.741 12.399 1.00 89.19 73 HIS A C 1
ATOM 581 O O . HIS A 1 73 ? -6.089 2.009 12.004 1.00 89.19 73 HIS A O 1
ATOM 587 N N . ARG A 1 74 ? -4.727 2.677 13.651 1.00 88.44 74 ARG A N 1
ATOM 588 C CA . ARG A 1 74 ? -5.330 1.866 14.717 1.00 88.44 74 ARG A CA 1
ATOM 589 C C . ARG A 1 74 ? -5.258 2.608 16.035 1.00 88.44 74 ARG A C 1
ATOM 591 O O . ARG A 1 74 ? -4.171 2.963 16.480 1.00 88.44 74 ARG A O 1
ATOM 598 N N . ASN A 1 75 ? -6.395 2.822 16.695 1.00 88.00 75 ASN A N 1
ATOM 599 C CA . ASN A 1 75 ? -6.454 3.461 18.018 1.00 88.00 75 ASN A CA 1
ATOM 600 C C . ASN A 1 75 ? -5.654 4.781 18.088 1.00 88.00 75 ASN A C 1
ATOM 602 O O . ASN A 1 75 ? -4.869 4.985 19.013 1.00 88.00 75 ASN A O 1
ATOM 606 N N . LYS A 1 76 ? -5.815 5.657 17.084 1.00 86.38 76 LYS A N 1
ATOM 607 C CA . LYS A 1 76 ? -5.070 6.927 16.915 1.00 86.38 76 LYS A CA 1
ATOM 608 C C . LYS A 1 76 ? -3.554 6.790 16.690 1.00 86.38 76 LYS A C 1
ATOM 610 O O . LYS A 1 76 ? -2.863 7.800 16.628 1.00 86.38 76 LYS A O 1
ATOM 615 N N . LYS A 1 77 ? -3.028 5.574 16.536 1.00 88.50 77 LYS A N 1
ATOM 616 C CA . LYS A 1 77 ? -1.640 5.315 16.136 1.00 88.50 77 LYS A CA 1
ATOM 617 C C . LYS A 1 77 ? -1.578 5.002 14.648 1.00 88.50 77 LYS A C 1
ATOM 619 O O . LYS A 1 77 ? -2.503 4.402 14.102 1.00 88.50 77 LYS A O 1
ATOM 624 N N . LEU A 1 78 ? -0.485 5.402 14.011 1.00 89.06 78 LEU A N 1
ATOM 625 C CA . LEU A 1 78 ? -0.152 4.980 12.658 1.00 89.06 78 LEU A CA 1
ATOM 626 C C . LEU A 1 78 ? 0.702 3.717 12.756 1.00 89.06 78 LEU A C 1
ATOM 628 O O . LEU A 1 78 ? 1.716 3.702 13.455 1.00 89.06 78 LEU A O 1
ATOM 632 N N . CYS A 1 79 ? 0.271 2.650 12.099 1.00 93.06 79 CYS A N 1
ATOM 633 C CA . CYS A 1 79 ? 0.970 1.375 12.096 1.00 93.06 79 CYS A CA 1
ATOM 634 C C . CYS A 1 79 ? 1.472 1.076 10.690 1.00 93.06 79 CYS A C 1
ATOM 636 O O . CYS A 1 79 ? 0.713 1.170 9.729 1.00 93.06 79 CYS A O 1
ATOM 638 N N . LEU A 1 80 ? 2.741 0.686 10.591 1.00 92.88 80 LEU A N 1
ATOM 639 C CA . LEU A 1 80 ? 3.354 0.211 9.360 1.00 92.88 80 LEU A CA 1
ATOM 640 C C . LEU A 1 80 ? 3.270 -1.317 9.292 1.00 92.88 80 LEU A C 1
ATOM 642 O O . LEU A 1 80 ? 3.710 -2.000 10.215 1.00 92.88 80 LEU A O 1
ATOM 646 N N . VAL A 1 81 ? 2.761 -1.839 8.180 1.00 94.56 81 VAL A N 1
ATOM 647 C CA . VAL A 1 81 ? 2.820 -3.258 7.827 1.00 94.56 81 VAL A CA 1
ATOM 648 C C . VAL A 1 81 ? 3.743 -3.419 6.628 1.00 94.56 81 VAL A C 1
ATOM 650 O O . VAL A 1 81 ? 3.479 -2.863 5.564 1.00 94.56 81 VAL A O 1
ATOM 653 N N . LEU A 1 82 ? 4.826 -4.174 6.799 1.00 94.44 82 LEU A N 1
ATOM 654 C CA . LEU A 1 82 ? 5.734 -4.534 5.712 1.00 94.44 82 LEU A CA 1
ATOM 655 C C . LEU A 1 82 ? 5.177 -5.746 4.969 1.00 94.44 82 LEU A C 1
ATOM 657 O O . LEU A 1 82 ? 4.787 -6.726 5.601 1.00 94.44 82 LEU A O 1
ATOM 661 N N . VAL A 1 83 ? 5.125 -5.664 3.643 1.00 94.00 83 VAL A N 1
ATOM 662 C CA . VAL A 1 83 ? 4.496 -6.691 2.795 1.00 94.00 83 VAL A CA 1
ATOM 663 C C . VAL A 1 83 ? 5.454 -7.274 1.769 1.00 94.00 83 VAL A C 1
ATOM 665 O O . VAL A 1 83 ? 5.272 -8.412 1.357 1.00 94.00 83 VAL A O 1
ATOM 668 N N . ASP A 1 84 ? 6.476 -6.515 1.376 1.00 93.12 84 ASP A N 1
ATOM 669 C CA . ASP A 1 84 ? 7.485 -6.956 0.420 1.00 93.12 84 ASP A CA 1
ATOM 670 C C . ASP A 1 84 ? 8.755 -6.102 0.565 1.00 93.12 84 ASP A C 1
ATOM 672 O O . ASP A 1 84 ? 8.831 -5.184 1.389 1.00 93.12 84 ASP A O 1
ATOM 676 N N . TYR A 1 85 ? 9.764 -6.375 -0.248 1.00 91.38 85 TYR A N 1
ATOM 677 C CA . TYR A 1 85 ? 10.942 -5.543 -0.399 1.00 91.38 85 TYR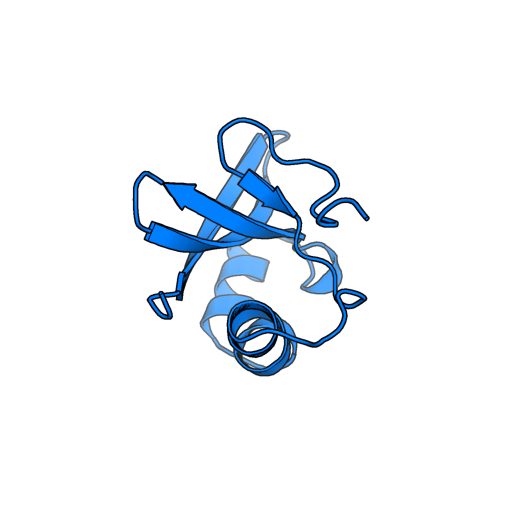 A CA 1
ATOM 678 C C . TYR A 1 85 ? 11.365 -5.460 -1.862 1.00 91.38 85 TYR A C 1
ATOM 680 O O . TYR A 1 85 ? 11.025 -6.272 -2.722 1.00 91.38 85 TYR A O 1
ATOM 688 N N . ASP A 1 86 ? 12.138 -4.429 -2.152 1.00 86.69 86 ASP A N 1
ATOM 689 C CA . ASP A 1 86 ? 12.665 -4.175 -3.468 1.00 86.69 86 ASP A CA 1
ATOM 690 C C . ASP A 1 86 ? 14.189 -4.257 -3.469 1.00 86.69 86 ASP A C 1
ATOM 692 O O . ASP A 1 86 ? 14.875 -3.487 -2.790 1.00 86.69 86 ASP A O 1
ATOM 696 N N . ASN A 1 87 ? 14.701 -5.217 -4.237 1.00 81.38 87 ASN A N 1
ATOM 697 C CA . ASN A 1 87 ? 16.116 -5.549 -4.381 1.00 81.38 87 ASN A CA 1
ATOM 698 C C . ASN A 1 87 ? 16.726 -5.077 -5.711 1.00 81.38 87 ASN A C 1
ATOM 700 O O . ASN A 1 87 ? 17.907 -5.330 -5.946 1.00 81.38 87 ASN A O 1
ATOM 704 N N . ASP A 1 88 ? 15.952 -4.389 -6.554 1.00 72.00 88 ASP A N 1
ATOM 705 C CA . ASP A 1 88 ? 16.390 -3.906 -7.866 1.00 72.00 88 ASP A CA 1
ATOM 706 C C . ASP A 1 88 ? 17.330 -2.692 -7.725 1.00 72.00 88 ASP A C 1
ATOM 708 O O . ASP A 1 88 ? 16.888 -1.547 -7.816 1.00 72.00 88 ASP A O 1
ATOM 712 N N . LYS A 1 89 ? 18.616 -2.909 -7.424 1.00 56.28 89 LYS A N 1
ATOM 713 C CA . LYS A 1 89 ? 19.607 -1.818 -7.327 1.00 56.28 89 LYS A CA 1
ATOM 714 C C . LYS A 1 89 ? 19.654 -0.946 -8.580 1.00 56.28 89 LYS A C 1
ATOM 716 O O . LYS A 1 89 ? 19.806 -1.511 -9.683 1.00 56.28 89 LYS A O 1
#

Secondary structure (DSSP, 8-state):
-------EETTEEE--TT-SSPPHHHIIIIIIIITS--HHHHHHHHHHT--GGG-EEEEEEETTEEEEEEEEEETTEEEEEEEEEE---

Sequence (89 aa):
MSSRSRGGLDGVYLLDRDFKPANSMMKKLFDQFLDKPNSLLTHISKVFNVTYSELLPIRLVSHHMRLLGVMAHRNKKLCLVLVDYDNDK

pLDDT: mean 84.36, std 14.8, range [31.33, 95.06]

Radius of gyration: 13.04 Å; chains: 1; bounding box: 32×32×34 Å

Foldseek 3Di:
DDDPQPDDDQQKTFDDPPDPPDDPLCCVPPVVPLVDDDPVLVVVCVVQVHDSVQWTWIWGDDPQWTFTWTWGDHPNDIDTDTDGTDPPD